Protein AF-0000000085020353 (afdb_homodimer)

Organism: Micromonas commoda (strain RCC299 / NOUM17 / CCMP2709) (NCBI:txid296587)

Solvent-accessible surface area (backbone atoms only — not comparable to full-atom values): 9139 Å² total; per-residue (Å²): 127,65,52,82,58,40,67,58,26,49,50,47,40,52,53,46,49,58,51,51,72,69,37,84,86,53,42,70,58,33,53,50,34,57,51,49,55,51,50,53,54,62,53,45,51,59,50,36,52,46,32,35,72,77,68,72,41,57,48,67,58,39,48,71,58,37,27,51,52,33,39,52,52,27,54,40,52,50,49,39,61,59,45,72,107,128,65,52,83,60,39,67,59,27,49,48,48,40,52,52,47,51,58,50,52,73,68,36,84,86,52,42,72,58,33,53,50,34,55,50,48,54,50,50,52,54,60,53,47,50,59,49,36,52,47,32,35,71,76,67,72,42,58,47,66,57,38,48,71,59,35,28,49,52,32,40,53,50,26,52,39,52,50,49,38,61,60,44,71,106

Radius of gyration: 16.09 Å; Cα contacts (8 Å, |Δi|>4): 173; chains: 2; bounding box: 22×46×41 Å

Secondary structure (DSSP, 8-state):
---THHHHTTHHHHHHHHHHHH-TT--HHHHHHHHHHHHHHHHHHHHHHHHHHHHSS-GGG-HHHHHHHHHHHHHHHHHHHHHT-/---THHHHTTHHHHHHHHHHHH-TT--HHHHHHHHHHHHHHHHHHHHHHHHHHHHSS-GGG-HHHHHHHHHHHHHHHHHHHHHT-

Foldseek 3Di:
DDDPCVVVVCVVLVVVLVVLVPPPLRDPLLSVLSVVVSVLVVVLVVVQVCCCVPPVDGQVVPPVSVVVSVVSNVVSVVSNVVRND/DDDPCVVVVCVVLVVVLVVLVPPPLRDPLLSVLSVVVSVLVVVLVVVQVCCCVPPVDGPVVVPVSVVVSVVSNVVSVVSNVVRND

Sequence (170 aa):
LASPLFALSVAPYLLFLKNIWEVPSATDEMRASFATLLLFVVVSIPAEAYTQEQYGTVLSNIDALHFLIQAAISLTNLRIMLAFRLASPLFALSVAPYLLFLKNIWEVPSATDEMRASFATLLLFVVVSIPAEAYTQEQYGTVLSNIDALHFLIQAAISLTNLRIMLAFR

InterPro domains:
  IPR021995 Protein of unknown function DUF3593 [PF12159] (3-85)
  IPR021995 Protein of unknown function DUF3593 [PTHR35473] (1-85)

pLDDT: mean 90.92, std 7.66, range [53.81, 98.25]

Nearest PDB structures (foldseek):
  4brb-assembly2_D  TM=5.461E-01  e=7.082E+00  Escherichia coli K-12
  4brb-assembly2_D  TM=5.469E-01  e=6.473E+00  Escherichia coli K-12

Structure (mmCIF, N/CA/C/O backbone):
data_AF-0000000085020353-model_v1
#
loop_
_entity.id
_entity.type
_entity.pdbx_description
1 polymer 'Uncharacterized protein'
#
loop_
_atom_site.group_PDB
_atom_site.id
_atom_site.type_symbol
_atom_site.label_atom_id
_atom_site.label_alt_id
_atom_site.label_comp_id
_atom_site.label_asym_id
_atom_site.label_entity_id
_atom_site.label_seq_id
_atom_site.pdbx_PDB_ins_code
_atom_site.Cartn_x
_atom_site.Cartn_y
_atom_site.Cartn_z
_atom_site.occupancy
_atom_site.B_iso_or_equiv
_atom_site.auth_seq_id
_atom_site.auth_comp_id
_atom_site.auth_asym_id
_atom_site.auth_atom_id
_atom_site.pdbx_PDB_model_num
ATOM 1 N N . LEU A 1 1 ? -3.465 22.094 -0.436 1 53.81 1 LEU A N 1
ATOM 2 C CA . LEU A 1 1 ? -4.211 21.25 -1.37 1 53.81 1 LEU A CA 1
ATOM 3 C C . LEU A 1 1 ? -3.264 20.516 -2.309 1 53.81 1 LEU A C 1
ATOM 5 O O . LEU A 1 1 ? -2.201 21.031 -2.662 1 53.81 1 LEU A O 1
ATOM 9 N N . ALA A 1 2 ? -3.527 19.188 -2.373 1 64.12 2 ALA A N 1
ATOM 10 C CA . ALA A 1 2 ? -2.705 18.422 -3.305 1 64.12 2 ALA A CA 1
ATOM 11 C C . ALA A 1 2 ? -2.748 19.031 -4.703 1 64.12 2 ALA A C 1
ATOM 13 O O . ALA A 1 2 ? -3.785 19.531 -5.133 1 64.12 2 ALA A O 1
ATOM 14 N N . SER A 1 3 ? -1.592 19.203 -5.324 1 75.56 3 SER A N 1
ATOM 15 C CA . SER A 1 3 ? -1.531 19.656 -6.711 1 75.56 3 SER A CA 1
ATOM 16 C C . SER A 1 3 ? -2.307 18.719 -7.633 1 75.56 3 SER A C 1
ATOM 18 O O . SER A 1 3 ? -2.559 17.562 -7.281 1 75.56 3 SER A O 1
ATOM 20 N N . PRO A 1 4 ? -2.896 19.266 -8.711 1 68.19 4 PRO A N 1
ATOM 21 C CA . PRO A 1 4 ? -3.504 18.359 -9.688 1 68.19 4 PRO A CA 1
ATOM 22 C C . PRO A 1 4 ? -2.58 17.203 -10.078 1 68.19 4 PRO A C 1
ATOM 24 O O . PRO A 1 4 ? -3.049 16.172 -10.562 1 68.19 4 PRO A O 1
ATOM 27 N N . LEU A 1 5 ? -1.32 17.406 -9.836 1 74 5 LEU A N 1
ATOM 28 C CA . LEU A 1 5 ? -0.347 16.375 -10.211 1 74 5 LEU A CA 1
ATOM 29 C C . LEU A 1 5 ? -0.359 15.227 -9.203 1 74 5 LEU A C 1
ATOM 31 O O . LEU A 1 5 ? 0.164 14.148 -9.484 1 74 5 LEU A O 1
ATOM 35 N N . PHE A 1 6 ? -1.088 15.414 -8.273 1 81.06 6 PHE A N 1
ATOM 36 C CA . PHE A 1 6 ? -1.192 14.375 -7.258 1 81.06 6 PHE A CA 1
ATOM 37 C C . PHE A 1 6 ? -1.845 13.125 -7.828 1 81.06 6 PHE A C 1
ATOM 39 O O . PHE A 1 6 ? -1.359 12.008 -7.613 1 81.06 6 PHE A O 1
ATOM 46 N N . ALA A 1 7 ? -2.863 13.453 -8.594 1 80.44 7 ALA A N 1
ATOM 47 C CA . ALA A 1 7 ? -3.609 12.344 -9.164 1 80.44 7 ALA A CA 1
ATOM 48 C C . ALA A 1 7 ? -2.77 11.586 -10.188 1 80.44 7 ALA A C 1
ATOM 50 O O . ALA A 1 7 ? -2.926 10.375 -10.359 1 80.44 7 ALA A O 1
ATOM 51 N N . LEU A 1 8 ? -1.808 12.242 -10.781 1 87.62 8 LEU A N 1
ATOM 52 C CA . LEU A 1 8 ? -0.943 11.625 -11.781 1 87.62 8 LEU A CA 1
ATOM 53 C C . LEU A 1 8 ? -0.003 10.609 -11.141 1 87.62 8 LEU A C 1
ATOM 55 O O . LEU A 1 8 ? 0.547 9.75 -11.82 1 87.62 8 LEU A O 1
ATOM 59 N N . SER A 1 9 ? 0.106 10.633 -9.891 1 89.44 9 SER A N 1
ATOM 60 C CA . SER A 1 9 ? 1.021 9.727 -9.203 1 89.44 9 SER A CA 1
ATOM 61 C C . SER A 1 9 ? 0.481 8.305 -9.195 1 89.44 9 SER A C 1
ATOM 63 O O . SER A 1 9 ? 1.218 7.355 -8.914 1 89.44 9 SER A O 1
ATOM 65 N N . VAL A 1 10 ? -0.766 8.211 -9.547 1 91.94 10 VAL A N 1
ATOM 66 C CA . VAL A 1 10 ? -1.355 6.879 -9.539 1 91.94 10 VAL A CA 1
ATOM 67 C C . VAL A 1 10 ? -1.091 6.191 -10.875 1 91.94 10 VAL A C 1
ATOM 69 O O . VAL A 1 10 ? -1.366 4.996 -11.039 1 91.94 10 VAL A O 1
ATOM 72 N N . ALA A 1 11 ? -0.552 6.883 -11.93 1 94.12 11 ALA A N 1
ATOM 73 C CA . ALA A 1 11 ? -0.348 6.371 -13.281 1 94.12 11 ALA A CA 1
ATOM 74 C C . ALA A 1 11 ? 0.448 5.07 -13.258 1 94.12 11 ALA A C 1
ATOM 76 O O . ALA A 1 11 ? 0.076 4.098 -13.922 1 94.12 11 ALA A O 1
ATOM 77 N N . PRO A 1 12 ? 1.491 4.945 -12.508 1 95.25 12 PRO A N 1
ATOM 78 C CA . PRO A 1 12 ? 2.229 3.678 -12.484 1 95.25 12 PRO A CA 1
ATOM 79 C C . PRO A 1 12 ? 1.354 2.492 -12.086 1 95.25 12 PRO A C 1
ATOM 81 O O . PRO A 1 12 ? 1.452 1.418 -12.68 1 95.25 12 PRO A O 1
ATOM 84 N N . TYR A 1 13 ? 0.551 2.678 -11.133 1 96.94 13 TYR A N 1
ATOM 85 C CA . TYR A 1 13 ? -0.285 1.571 -10.688 1 96.94 13 TYR A CA 1
ATOM 86 C C . TYR A 1 13 ? -1.351 1.233 -11.719 1 96.94 13 TYR A C 1
ATOM 88 O O . TYR A 1 13 ? -1.683 0.062 -11.922 1 96.94 13 TYR A O 1
ATOM 96 N N . LEU A 1 14 ? -1.879 2.279 -12.375 1 96.44 14 LEU A N 1
ATOM 97 C CA . LEU A 1 14 ? -2.842 2.037 -13.445 1 96.44 14 LEU A CA 1
ATOM 98 C C . LEU A 1 14 ? -2.201 1.256 -14.586 1 96.44 14 LEU A C 1
ATOM 100 O O . LEU A 1 14 ? -2.834 0.372 -15.172 1 96.44 14 LEU A O 1
ATOM 104 N N . LEU A 1 15 ? -1.035 1.612 -14.82 1 95.31 15 LEU A N 1
ATOM 105 C CA . LEU A 1 15 ? -0.308 0.877 -15.852 1 95.31 15 LEU A CA 1
ATOM 106 C C . LEU A 1 15 ? -0.106 -0.578 -15.438 1 95.31 15 LEU A C 1
ATOM 108 O O . LEU A 1 15 ? -0.303 -1.488 -16.25 1 95.31 15 LEU A O 1
ATOM 112 N N . PHE A 1 16 ? 0.272 -0.812 -14.227 1 96.19 16 PHE A N 1
ATOM 113 C CA . PHE A 1 16 ? 0.394 -2.164 -13.695 1 96.19 16 PHE A CA 1
ATOM 114 C C . PHE A 1 16 ? -0.927 -2.916 -13.82 1 96.19 16 PHE A C 1
ATOM 116 O O . PHE A 1 16 ? -0.957 -4.059 -14.273 1 96.19 16 PHE A O 1
ATOM 123 N N . LEU A 1 17 ? -1.99 -2.309 -13.492 1 96.38 17 LEU A N 1
ATOM 124 C CA . LEU A 1 17 ? -3.295 -2.957 -13.547 1 96.38 17 LEU A CA 1
ATOM 125 C C . LEU A 1 17 ? -3.676 -3.297 -14.984 1 96.38 17 LEU A C 1
ATOM 127 O O . LEU A 1 17 ? -4.207 -4.375 -15.25 1 96.38 17 LEU A O 1
ATOM 131 N N . LYS A 1 18 ? -3.422 -2.406 -15.852 1 94.5 18 LYS A N 1
ATOM 132 C CA . LYS A 1 18 ? -3.697 -2.668 -17.266 1 94.5 18 LYS A CA 1
ATOM 133 C C . LYS A 1 18 ? -2.957 -3.912 -17.75 1 94.5 18 LYS A C 1
ATOM 135 O O . LYS A 1 18 ? -3.531 -4.754 -18.438 1 94.5 18 LYS A O 1
ATOM 140 N N . ASN A 1 19 ? -1.75 -4.121 -17.25 1 90.38 19 ASN A N 1
ATOM 141 C CA . ASN A 1 19 ? -0.931 -5.258 -17.656 1 90.38 19 ASN A CA 1
ATOM 142 C C . ASN A 1 19 ? -1.474 -6.566 -17.094 1 90.38 19 ASN A C 1
ATOM 144 O O . ASN A 1 19 ? -1.567 -7.566 -17.797 1 90.38 19 ASN A O 1
ATOM 148 N N . ILE A 1 20 ? -1.85 -6.52 -15.898 1 90.56 20 ILE A N 1
ATOM 149 C CA . ILE A 1 20 ? -2.264 -7.777 -15.281 1 90.56 20 ILE A CA 1
ATOM 150 C C . ILE A 1 20 ? -3.625 -8.195 -15.828 1 90.56 20 ILE A C 1
ATOM 152 O O . ILE A 1 20 ? -3.967 -9.383 -15.82 1 90.56 20 ILE A O 1
ATOM 156 N N . TRP A 1 21 ? -4.371 -7.234 -16.312 1 89.31 21 TRP A N 1
ATOM 157 C CA . TRP A 1 21 ? -5.672 -7.547 -16.891 1 89.31 21 TRP A CA 1
ATOM 158 C C . TRP A 1 21 ? -5.516 -8.328 -18.188 1 89.31 21 TRP A C 1
ATOM 160 O O . TRP A 1 21 ? -6.406 -9.086 -18.578 1 89.31 21 TRP A O 1
ATOM 170 N N . GLU A 1 22 ? -4.352 -8.242 -18.766 1 89.06 22 GLU A N 1
ATOM 171 C CA . GLU A 1 22 ? -4.117 -8.875 -20.062 1 89.06 22 GLU A CA 1
ATOM 172 C C . GLU A 1 22 ? -3.312 -10.164 -19.906 1 89.06 22 GLU A C 1
ATOM 174 O O . GLU A 1 22 ? -3.131 -10.906 -20.875 1 89.06 22 GLU A O 1
ATOM 179 N N . VAL A 1 23 ? -2.936 -10.352 -18.75 1 86.69 23 VAL A N 1
ATOM 180 C CA . VAL A 1 23 ? -2.139 -11.547 -18.484 1 86.69 23 VAL A CA 1
ATOM 181 C C . VAL A 1 23 ? -3.055 -12.758 -18.328 1 86.69 23 VAL A C 1
ATOM 183 O O . VAL A 1 23 ? -3.916 -12.781 -17.453 1 86.69 23 VAL A O 1
ATOM 186 N N . PRO A 1 24 ? -2.939 -13.844 -19.125 1 87.88 24 PRO A N 1
ATOM 187 C CA . PRO A 1 24 ? -3.842 -15 -19.094 1 87.88 24 PRO A CA 1
ATOM 188 C C . PRO A 1 24 ? -3.744 -15.797 -17.797 1 87.88 24 PRO A C 1
ATOM 190 O O . PRO A 1 24 ? -4.738 -16.375 -17.344 1 87.88 24 PRO A O 1
ATOM 193 N N . SER A 1 25 ? -2.6 -15.789 -17.172 1 84.5 25 SER A N 1
ATOM 194 C CA . SER A 1 25 ? -2.412 -16.578 -15.953 1 84.5 25 SER A CA 1
ATOM 195 C C . SER A 1 25 ? -2.982 -15.875 -14.734 1 84.5 25 SER A C 1
ATOM 197 O O . SER A 1 25 ? -3.115 -16.469 -13.664 1 84.5 25 SER A O 1
ATOM 199 N N . ALA A 1 26 ? -3.348 -14.641 -14.875 1 90.31 26 ALA A N 1
ATOM 200 C CA . ALA A 1 26 ? -3.951 -13.914 -13.766 1 90.31 26 ALA A CA 1
ATOM 201 C C . ALA A 1 26 ? -5.41 -14.32 -13.57 1 90.31 26 ALA A C 1
ATOM 203 O O . ALA A 1 26 ? -6.23 -14.148 -14.477 1 90.31 26 ALA A O 1
ATOM 204 N N . THR A 1 27 ? -5.715 -14.812 -12.391 1 92.81 27 THR A N 1
ATOM 205 C CA . THR A 1 27 ? -7.09 -15.188 -12.078 1 92.81 27 THR A CA 1
ATOM 206 C C . THR A 1 27 ? -7.945 -13.953 -11.82 1 92.81 27 THR A C 1
ATOM 208 O O . THR A 1 27 ? -7.414 -12.859 -11.594 1 92.81 27 THR A O 1
ATOM 211 N N . ASP A 1 28 ? -9.273 -14.047 -11.844 1 94.94 28 ASP A N 1
ATOM 212 C CA . ASP A 1 28 ? -10.18 -12.945 -11.531 1 94.94 28 ASP A CA 1
ATOM 213 C C . ASP A 1 28 ? -9.953 -12.438 -10.109 1 94.94 28 ASP A C 1
ATOM 215 O O . ASP A 1 28 ? -10.047 -11.242 -9.844 1 94.94 28 ASP A O 1
ATOM 219 N N . GLU A 1 29 ? -9.617 -13.359 -9.227 1 95.88 29 GLU A N 1
ATOM 220 C CA . GLU A 1 29 ? -9.344 -12.961 -7.848 1 95.88 29 GLU A CA 1
ATOM 221 C C . GLU A 1 29 ? -8.094 -12.1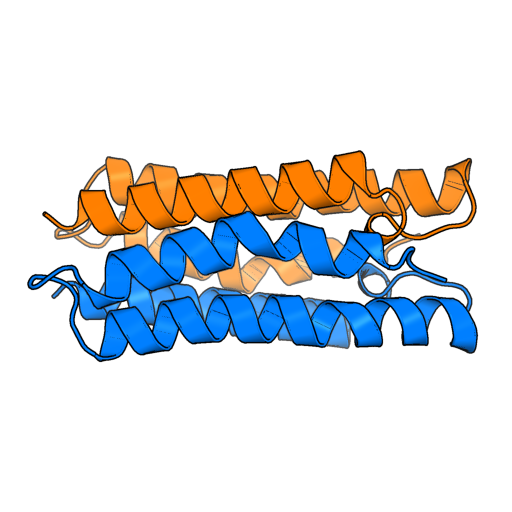02 -7.758 1 95.88 29 GLU A C 1
ATOM 223 O O . GLU A 1 29 ? -8.07 -11.109 -7.027 1 95.88 29 GLU A O 1
ATOM 228 N N . MET A 1 30 ? -7.094 -12.484 -8.5 1 94.44 30 MET A N 1
ATOM 229 C CA . MET A 1 30 ? -5.887 -11.664 -8.523 1 94.44 30 MET A CA 1
ATOM 230 C C . MET A 1 30 ? -6.188 -10.266 -9.047 1 94.44 30 MET A C 1
ATOM 232 O O . MET A 1 30 ? -5.777 -9.273 -8.445 1 94.44 30 MET A O 1
ATOM 236 N N . ARG A 1 31 ? -6.934 -10.227 -10.133 1 95.81 31 ARG A N 1
ATOM 237 C CA . ARG A 1 31 ? -7.289 -8.938 -10.719 1 95.81 31 ARG A CA 1
ATOM 238 C C . ARG A 1 31 ? -8.102 -8.094 -9.742 1 95.81 31 ARG A C 1
ATOM 240 O O . ARG A 1 31 ? -7.824 -6.91 -9.547 1 95.81 31 ARG A O 1
ATOM 247 N N . ALA A 1 32 ? -9.016 -8.727 -9.141 1 97.5 32 ALA A N 1
ATOM 248 C CA . ALA A 1 32 ? -9.852 -8.031 -8.164 1 97.5 32 ALA A CA 1
ATOM 249 C C . ALA A 1 32 ? -9.016 -7.555 -6.973 1 97.5 32 ALA A C 1
ATOM 251 O O . ALA A 1 32 ? -9.203 -6.438 -6.488 1 97.5 32 ALA A O 1
ATOM 252 N N . SER A 1 33 ? -8.117 -8.367 -6.5 1 97.5 33 SER A N 1
ATOM 253 C CA . SER A 1 33 ? -7.324 -8.031 -5.324 1 97.5 33 SER A CA 1
ATOM 254 C C . SER A 1 33 ? -6.34 -6.906 -5.621 1 97.5 33 SER A C 1
ATOM 256 O O . SER A 1 33 ? -6.207 -5.965 -4.836 1 97.5 33 SER A O 1
ATOM 258 N N . PHE A 1 34 ? -5.742 -6.938 -6.758 1 97.25 34 PHE A N 1
ATOM 259 C CA . PHE A 1 34 ? -4.848 -5.844 -7.125 1 97.25 34 PHE A CA 1
ATOM 260 C C . PHE A 1 34 ? -5.633 -4.555 -7.332 1 97.25 34 PHE A C 1
ATOM 262 O O . PHE A 1 34 ? -5.152 -3.467 -7.004 1 97.25 34 PHE A O 1
ATOM 269 N N . ALA A 1 35 ? -6.809 -4.672 -7.895 1 97.5 35 ALA A N 1
ATOM 270 C CA . ALA A 1 35 ? -7.656 -3.492 -8.047 1 97.5 35 ALA A CA 1
ATOM 271 C C . ALA A 1 35 ? -8.078 -2.939 -6.688 1 97.5 35 ALA A C 1
ATOM 273 O O . ALA A 1 35 ? -8.211 -1.726 -6.516 1 97.5 35 ALA A O 1
ATOM 274 N N . THR A 1 36 ? -8.258 -3.795 -5.711 1 98.25 36 THR A N 1
ATOM 275 C CA . THR A 1 36 ? -8.633 -3.381 -4.363 1 98.25 36 THR A CA 1
ATOM 276 C C . THR A 1 36 ? -7.516 -2.57 -3.715 1 98.25 36 THR A C 1
ATOM 278 O O . THR A 1 36 ? -7.777 -1.595 -3.008 1 98.25 36 THR A O 1
ATOM 281 N N . LEU A 1 37 ? -6.211 -2.912 -3.973 1 97.69 37 LEU A N 1
ATOM 282 C CA . LEU A 1 37 ? -5.098 -2.119 -3.457 1 97.69 37 LEU A CA 1
ATOM 283 C C . LEU A 1 37 ? -5.145 -0.699 -4.016 1 97.69 37 LEU A C 1
ATOM 285 O O . LEU A 1 37 ? -4.891 0.265 -3.287 1 97.69 37 LEU A O 1
ATOM 289 N N . LEU A 1 38 ? -5.5 -0.578 -5.305 1 96.5 38 LEU A N 1
ATOM 290 C CA . LEU A 1 38 ? -5.645 0.757 -5.875 1 96.5 38 LEU A CA 1
ATOM 291 C C . LEU A 1 38 ? -6.797 1.508 -5.211 1 96.5 38 LEU A C 1
ATOM 293 O O . LEU A 1 38 ? -6.699 2.713 -4.969 1 96.5 38 LEU A O 1
ATOM 297 N N . LEU A 1 39 ? -7.863 0.805 -4.949 1 96.69 39 LEU A N 1
ATOM 298 C CA . LEU A 1 39 ? -8.992 1.425 -4.266 1 96.69 39 LEU A CA 1
ATOM 299 C C . LEU A 1 39 ? -8.57 1.973 -2.904 1 96.69 39 LEU A C 1
ATOM 301 O O . LEU A 1 39 ? -8.977 3.072 -2.521 1 96.69 39 LEU A O 1
ATOM 305 N N . PHE A 1 40 ? -7.719 1.274 -2.164 1 96.06 40 PHE A N 1
ATOM 306 C CA . PHE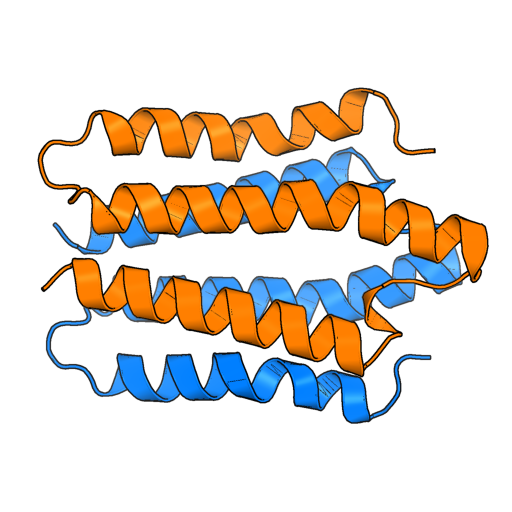 A 1 40 ? -7.215 1.764 -0.886 1 96.06 40 PHE A CA 1
ATOM 307 C C . PHE A 1 40 ? -6.402 3.039 -1.075 1 96.06 40 PHE A C 1
ATOM 309 O O . PHE A 1 40 ? -6.531 3.984 -0.296 1 96.06 40 PHE A O 1
ATOM 316 N N . VAL A 1 41 ? -5.594 3.092 -2.092 1 92.25 41 VAL A N 1
ATOM 317 C CA . VAL A 1 41 ? -4.762 4.254 -2.379 1 92.25 41 VAL A CA 1
ATOM 318 C C . VAL A 1 41 ? -5.645 5.453 -2.715 1 92.25 41 VAL A C 1
ATOM 320 O O . VAL A 1 41 ? -5.441 6.551 -2.186 1 92.25 41 VAL A O 1
ATOM 323 N N . VAL A 1 42 ? -6.637 5.301 -3.545 1 92.62 42 VAL A N 1
ATOM 324 C CA . VAL A 1 42 ? -7.48 6.395 -4.016 1 92.62 42 VAL A CA 1
ATOM 325 C C . VAL A 1 42 ? -8.32 6.934 -2.861 1 92.62 42 VAL A C 1
ATOM 327 O O . VAL A 1 42 ? -8.508 8.148 -2.736 1 92.62 42 VAL A O 1
ATOM 330 N N . VAL A 1 43 ? -8.758 6.062 -1.979 1 93.56 43 VAL A N 1
ATOM 331 C CA . VAL A 1 43 ? -9.562 6.473 -0.837 1 93.56 43 VAL A CA 1
ATOM 332 C C . VAL A 1 43 ? -8.688 7.18 0.192 1 93.56 43 VAL A C 1
ATOM 334 O O . VAL A 1 43 ? -9.125 8.125 0.851 1 93.56 43 VAL A O 1
ATOM 337 N N . SER A 1 44 ? -7.406 6.727 0.287 1 90.75 44 SER A N 1
ATOM 338 C CA . SER A 1 44 ? -6.512 7.305 1.284 1 90.75 44 SER A CA 1
ATOM 339 C C . SER A 1 44 ? -6.148 8.742 0.936 1 90.75 44 SER A C 1
ATOM 341 O O . SER A 1 44 ? -5.871 9.555 1.824 1 90.75 44 SER A O 1
ATOM 343 N N . ILE A 1 45 ? -6.324 9.086 -0.328 1 88.56 45 ILE A N 1
ATOM 344 C CA . ILE A 1 45 ? -5.961 10.422 -0.777 1 88.56 45 ILE A CA 1
ATOM 345 C C . ILE A 1 45 ? -6.898 11.453 -0.15 1 88.56 45 ILE A C 1
ATOM 347 O O . ILE A 1 45 ? -6.461 12.32 0.604 1 88.56 45 ILE A O 1
ATOM 351 N N . PRO A 1 46 ? -8.18 11.375 -0.4 1 90.44 46 PRO A N 1
ATOM 352 C CA . PRO A 1 46 ? -9.078 12.344 0.227 1 90.44 46 PRO A CA 1
ATOM 353 C C . PRO A 1 46 ? -9.141 12.195 1.745 1 90.44 46 PRO A C 1
ATOM 355 O O . PRO A 1 46 ? -9.336 13.18 2.461 1 90.44 46 PRO A O 1
ATOM 358 N N . ALA A 1 47 ? -9.016 11 2.279 1 93 47 ALA A N 1
ATOM 359 C CA . ALA A 1 47 ? -9.008 10.797 3.727 1 93 47 ALA A CA 1
ATOM 360 C C . ALA A 1 47 ? -7.84 11.539 4.375 1 93 47 ALA A C 1
ATOM 362 O O . ALA A 1 47 ? -8 12.172 5.422 1 93 47 ALA A O 1
ATOM 363 N N . GLU A 1 48 ? -6.676 11.414 3.725 1 92.38 48 GLU A N 1
ATOM 364 C CA . GLU A 1 48 ? -5.5 12.125 4.211 1 92.38 48 GLU A CA 1
ATOM 365 C C . GLU A 1 48 ? -5.703 13.641 4.148 1 92.38 48 GLU A C 1
ATOM 367 O O . GLU A 1 48 ? -5.383 14.352 5.098 1 92.38 48 GLU A O 1
ATOM 372 N N . ALA A 1 49 ? -6.238 14.18 3.066 1 89.56 49 ALA A N 1
ATOM 373 C CA . ALA A 1 49 ? -6.52 15.602 2.906 1 89.56 49 ALA A CA 1
ATOM 374 C C . ALA A 1 49 ? -7.523 16.078 3.951 1 89.56 49 ALA A C 1
ATOM 376 O O . ALA A 1 49 ? -7.332 17.125 4.57 1 89.56 49 ALA A O 1
ATOM 377 N N . TYR A 1 50 ? -8.531 15.258 4.113 1 93.19 50 TYR A N 1
ATOM 378 C CA . TYR A 1 50 ? -9.555 15.602 5.09 1 93.19 50 TYR A CA 1
ATOM 379 C C . TYR A 1 50 ? -8.969 15.664 6.496 1 93.19 50 TYR A C 1
ATOM 381 O O . TYR A 1 50 ? -9.242 16.609 7.25 1 93.19 50 TYR A O 1
ATOM 389 N N . THR A 1 51 ? -8.227 14.727 6.898 1 94.06 51 THR A N 1
ATOM 390 C CA . THR A 1 51 ? -7.613 14.664 8.219 1 94.06 51 THR A CA 1
ATOM 391 C C . THR A 1 51 ? -6.699 15.859 8.453 1 94.06 51 THR A C 1
ATOM 393 O O . THR A 1 51 ? -6.727 16.469 9.523 1 94.06 51 THR A O 1
ATOM 396 N N . GLN A 1 52 ? -5.926 16.219 7.461 1 93.12 52 GLN A N 1
ATOM 397 C CA . GLN A 1 52 ? -5.031 17.375 7.562 1 93.12 52 GLN A CA 1
ATOM 398 C C . GLN A 1 52 ? -5.812 18.672 7.707 1 93.12 52 GLN A C 1
ATOM 400 O O . GLN A 1 52 ? -5.488 19.5 8.555 1 93.12 52 GLN A O 1
ATOM 405 N N . GLU A 1 53 ? -6.855 18.812 6.992 1 92.94 53 GLU A N 1
ATOM 406 C CA . GLU A 1 53 ? -7.625 20.062 6.969 1 92.94 53 GLU A CA 1
ATOM 407 C C . GLU A 1 53 ? -8.484 20.203 8.219 1 92.94 53 GLU A C 1
ATOM 409 O O . GLU A 1 53 ? -8.547 21.281 8.82 1 92.94 53 GLU A O 1
ATOM 414 N N . GLN A 1 54 ? -9.094 19.094 8.617 1 94.44 54 GLN A N 1
ATOM 415 C CA . GLN A 1 54 ? -10.086 19.172 9.688 1 94.44 54 GLN A CA 1
ATOM 416 C C . GLN A 1 54 ? -9.43 19.031 11.062 1 94.44 54 GLN A C 1
ATOM 418 O O . GLN A 1 54 ? -9.891 19.641 12.039 1 94.44 54 GLN A O 1
ATOM 423 N N . TYR A 1 55 ? -8.352 18.312 11.125 1 93 55 TYR A N 1
ATOM 424 C CA . TYR A 1 55 ? -7.82 17.969 12.445 1 93 55 TYR A CA 1
ATOM 425 C C . TYR A 1 55 ? -6.383 18.453 12.594 1 93 55 TYR A C 1
ATOM 427 O O . TYR A 1 55 ? -5.801 18.375 13.68 1 93 55 TYR A O 1
ATOM 435 N N . GLY A 1 56 ? -5.715 18.922 11.516 1 91.81 56 GLY A N 1
ATOM 436 C CA . GLY A 1 56 ? -4.367 19.453 11.594 1 91.81 56 GLY A CA 1
ATOM 437 C C . GLY A 1 56 ? -3.32 18.406 11.891 1 91.81 56 GLY A C 1
ATOM 438 O O . GLY A 1 56 ? -2.295 18.688 12.508 1 91.81 56 GLY A O 1
ATOM 439 N N . THR A 1 57 ? -3.695 17.203 11.523 1 92.75 57 THR A N 1
ATOM 4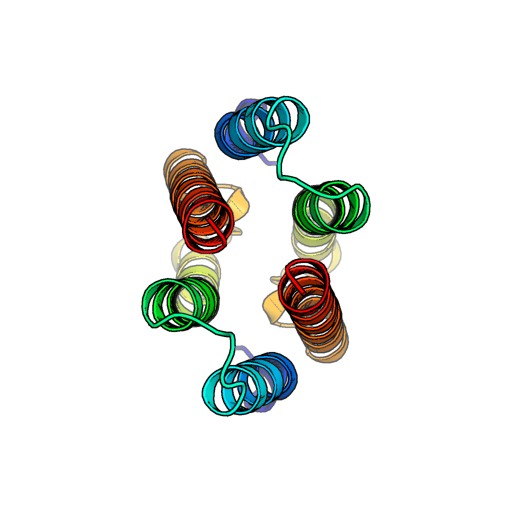40 C CA . THR A 1 57 ? -2.773 16.094 11.742 1 92.75 57 THR A CA 1
ATOM 441 C C . THR A 1 57 ? -2.768 15.148 10.539 1 92.75 57 THR A C 1
ATOM 443 O O . THR A 1 57 ? -3.424 15.422 9.531 1 92.75 57 THR A O 1
ATOM 446 N N . VAL A 1 58 ? -1.943 14.094 10.633 1 91.88 58 VAL A N 1
ATOM 447 C CA . VAL A 1 58 ? -1.859 13.109 9.555 1 91.88 58 VAL A CA 1
ATOM 448 C C . VAL A 1 58 ? -2.703 11.891 9.906 1 91.88 58 VAL A C 1
ATOM 450 O O . VAL A 1 58 ? -2.9 11.578 11.086 1 91.88 58 VAL A O 1
ATOM 453 N N . LEU A 1 59 ? -3.168 11.203 8.836 1 90.12 59 LEU A N 1
ATOM 454 C CA . LEU A 1 59 ? -4.055 10.055 8.977 1 90.12 59 LEU A CA 1
ATOM 455 C C . LEU A 1 59 ? -3.41 8.977 9.844 1 90.12 59 LEU A C 1
ATOM 457 O O . LEU A 1 59 ? -4.098 8.289 10.594 1 90.12 59 LEU A O 1
ATOM 461 N N . SER A 1 60 ? -2.088 8.852 9.758 1 88.75 60 SER A N 1
ATOM 462 C CA . SER A 1 60 ? -1.372 7.812 10.484 1 88.75 60 SER A CA 1
ATOM 463 C C . SER A 1 60 ? -1.428 8.055 11.992 1 88.75 60 SER A C 1
ATOM 465 O O . SER A 1 60 ? -1.13 7.152 12.781 1 88.75 60 SER A O 1
ATOM 467 N N . ASN A 1 61 ? -1.828 9.234 12.461 1 90.44 61 ASN A N 1
ATOM 468 C CA . ASN A 1 61 ? -1.914 9.547 13.883 1 90.44 61 ASN A CA 1
ATOM 469 C C . ASN A 1 61 ? -3.266 9.148 14.461 1 90.44 61 ASN A C 1
ATOM 471 O O . ASN A 1 61 ? -3.457 9.18 15.68 1 90.44 61 ASN A O 1
ATOM 475 N N . ILE A 1 62 ? -4.168 8.719 13.656 1 90.25 62 ILE A N 1
ATOM 476 C CA . ILE A 1 62 ? -5.434 8.164 14.117 1 90.25 62 ILE A CA 1
ATOM 477 C C . ILE A 1 62 ? -5.34 6.641 14.18 1 90.25 62 ILE A C 1
ATOM 479 O O . ILE A 1 62 ? -5.586 5.957 13.18 1 90.25 62 ILE A O 1
ATOM 483 N N . ASP A 1 63 ? -5.051 6.199 15.383 1 89.44 63 ASP A N 1
ATOM 484 C CA . ASP A 1 63 ? -4.605 4.82 15.562 1 89.44 63 ASP A CA 1
ATOM 485 C C . ASP A 1 63 ? -5.648 3.834 15.039 1 89.44 63 ASP A C 1
ATOM 487 O O . ASP A 1 63 ? -5.312 2.883 14.328 1 89.44 63 ASP A O 1
ATOM 491 N N . ALA A 1 64 ? -6.902 4.035 15.359 1 90.06 64 ALA A N 1
ATOM 492 C CA . ALA A 1 64 ? -7.961 3.119 14.938 1 90.06 64 ALA A CA 1
ATOM 493 C C . ALA A 1 64 ? -8.055 3.051 13.414 1 90.06 64 ALA A C 1
ATOM 495 O O . ALA A 1 64 ? -8.148 1.964 12.844 1 90.06 64 ALA A O 1
ATOM 496 N N . LEU A 1 65 ? -7.945 4.207 12.719 1 90.25 65 LEU A N 1
ATOM 497 C CA . LEU A 1 65 ? -8.023 4.266 11.266 1 90.25 65 LEU A CA 1
ATOM 498 C C . LEU A 1 65 ? -6.789 3.645 10.625 1 90.25 65 LEU A C 1
ATOM 500 O O . LEU A 1 65 ? -6.898 2.883 9.664 1 90.25 65 LEU A O 1
ATOM 504 N N . HIS A 1 66 ? -5.668 4.027 11.156 1 92.25 66 HIS A N 1
ATOM 505 C CA . HIS A 1 66 ? -4.438 3.447 10.633 1 92.25 66 HIS A CA 1
ATOM 506 C C . HIS A 1 66 ? -4.441 1.928 10.766 1 92.25 66 HIS A C 1
ATOM 508 O O . HIS A 1 66 ? -4.051 1.217 9.844 1 92.25 66 HIS A O 1
ATOM 514 N N . PHE A 1 67 ? -4.945 1.396 11.953 1 92.19 67 PHE A N 1
ATOM 515 C CA . PHE A 1 67 ? -5.051 -0.043 12.164 1 92.19 67 PHE A CA 1
ATOM 516 C C . PHE A 1 67 ? -5.977 -0.67 11.125 1 92.19 67 PHE A C 1
ATOM 518 O O . PHE A 1 67 ? -5.656 -1.709 10.547 1 92.19 67 PHE A O 1
ATOM 525 N N . LEU A 1 68 ? -7.035 -0.065 10.883 1 93.25 68 LEU A N 1
ATOM 526 C CA . LEU A 1 68 ? -8.016 -0.577 9.93 1 93.25 68 LEU A CA 1
ATOM 527 C C . LEU A 1 68 ? -7.422 -0.631 8.523 1 93.25 68 LEU A C 1
ATOM 529 O O . LEU A 1 68 ? -7.637 -1.602 7.797 1 93.25 68 LEU A O 1
ATOM 533 N N . ILE A 1 69 ? -6.699 0.342 8.078 1 94.12 69 ILE A N 1
ATOM 534 C CA . ILE A 1 69 ? -6.066 0.39 6.766 1 94.12 69 ILE A CA 1
ATOM 535 C C . ILE A 1 69 ? -5.043 -0.737 6.645 1 94.12 69 ILE A C 1
ATOM 537 O O . ILE A 1 69 ? -5.039 -1.476 5.656 1 94.12 69 ILE A O 1
ATOM 541 N N . GLN A 1 70 ? -4.285 -0.96 7.715 1 93.25 70 GLN A N 1
ATOM 542 C CA . GLN A 1 70 ? -3.287 -2.025 7.707 1 93.25 70 GLN A CA 1
ATOM 543 C C . GLN A 1 70 ? -3.949 -3.398 7.668 1 93.25 70 GLN A C 1
ATOM 545 O O . GLN A 1 70 ? -3.484 -4.297 6.961 1 93.25 70 GLN A O 1
ATOM 550 N N . ALA A 1 71 ? -5.012 -3.549 8.398 1 95.88 71 ALA A N 1
ATOM 551 C CA . ALA A 1 71 ? -5.734 -4.82 8.398 1 95.88 71 ALA A CA 1
ATOM 552 C C . ALA A 1 71 ? -6.34 -5.102 7.023 1 95.88 71 ALA A C 1
ATOM 554 O O . ALA A 1 71 ? -6.273 -6.23 6.531 1 95.88 71 ALA A O 1
ATOM 555 N N . ALA A 1 72 ? -6.926 -4.09 6.391 1 96.94 72 ALA A N 1
ATOM 556 C CA . ALA A 1 72 ? -7.527 -4.238 5.066 1 96.94 72 ALA A CA 1
ATOM 557 C C . ALA A 1 72 ? -6.469 -4.586 4.023 1 96.94 72 ALA A C 1
ATOM 559 O O . ALA A 1 72 ? -6.672 -5.48 3.197 1 96.94 72 ALA A O 1
ATOM 560 N N . ILE A 1 73 ? -5.328 -3.92 4.094 1 96.81 73 ILE A N 1
ATOM 561 C CA . ILE A 1 73 ? -4.238 -4.191 3.164 1 96.81 73 ILE A CA 1
ATOM 562 C C . ILE A 1 73 ? -3.707 -5.602 3.389 1 96.81 73 ILE A C 1
ATOM 564 O O . ILE A 1 73 ? -3.451 -6.336 2.432 1 96.81 73 ILE A O 1
ATOM 568 N N . SER A 1 74 ? -3.551 -6.047 4.594 1 96.25 74 SER A N 1
ATOM 569 C CA . SER A 1 74 ? -3.066 -7.387 4.914 1 96.25 74 SER A CA 1
ATOM 570 C C . SER A 1 74 ? -4.023 -8.461 4.398 1 96.25 74 SER A C 1
ATOM 572 O O . SER A 1 74 ? -3.588 -9.461 3.826 1 96.25 74 SER A O 1
ATOM 574 N N . LEU A 1 75 ? -5.27 -8.227 4.625 1 96.94 75 LEU A N 1
ATOM 575 C CA . LEU A 1 75 ? -6.27 -9.172 4.141 1 96.94 75 LEU A CA 1
ATOM 576 C C . LEU A 1 75 ? -6.227 -9.273 2.619 1 96.94 75 LEU A C 1
ATOM 578 O O . LEU A 1 75 ? -6.328 -10.367 2.062 1 96.94 75 LEU A O 1
ATOM 582 N N . THR A 1 76 ? -6.051 -8.141 1.918 1 97.5 76 THR A N 1
ATOM 583 C CA . THR A 1 76 ? -5.969 -8.125 0.461 1 97.5 76 THR A CA 1
ATOM 584 C C . THR A 1 76 ? -4.73 -8.875 -0.019 1 97.5 76 THR A C 1
ATOM 586 O O . THR A 1 76 ? -4.801 -9.656 -0.974 1 97.5 76 THR A O 1
ATOM 589 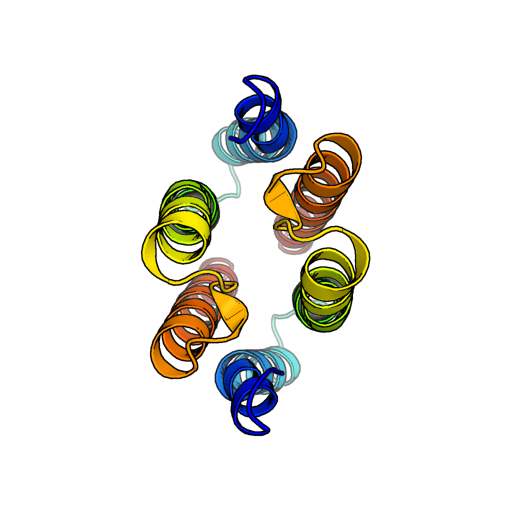N N . ASN A 1 77 ? -3.635 -8.688 0.657 1 95.88 77 ASN A N 1
ATOM 590 C CA . ASN A 1 77 ? -2.42 -9.406 0.296 1 95.88 77 ASN A CA 1
ATOM 591 C C . ASN A 1 77 ? -2.568 -10.906 0.527 1 95.88 77 ASN A C 1
ATOM 593 O O . ASN A 1 77 ? -2.037 -11.711 -0.239 1 95.88 77 ASN A O 1
ATOM 597 N N . LEU A 1 78 ? -3.283 -11.281 1.582 1 94.56 78 LEU A N 1
ATOM 598 C CA . LEU A 1 78 ? -3.574 -12.688 1.803 1 94.56 78 LEU A CA 1
ATOM 599 C C . LEU A 1 78 ? -4.402 -13.258 0.655 1 94.56 78 LEU A C 1
ATOM 601 O O . LEU A 1 78 ? -4.133 -14.367 0.182 1 94.56 78 LEU A O 1
ATOM 605 N N . ARG A 1 79 ? -5.383 -12.461 0.178 1 95.06 79 ARG A N 1
ATOM 606 C CA . ARG A 1 79 ? -6.191 -12.875 -0.966 1 95.06 79 ARG A CA 1
ATOM 607 C C . ARG A 1 79 ? -5.324 -13.062 -2.207 1 95.06 79 ARG A C 1
ATOM 609 O O . ARG A 1 79 ? -5.516 -14.016 -2.963 1 95.06 79 ARG A O 1
ATOM 616 N N . ILE A 1 80 ? -4.418 -12.18 -2.453 1 93.94 80 ILE A N 1
ATOM 617 C CA . ILE A 1 80 ? -3.504 -12.305 -3.584 1 93.94 80 ILE A CA 1
ATOM 618 C C . ILE A 1 80 ? -2.719 -13.609 -3.475 1 93.94 80 ILE A C 1
ATOM 620 O O . ILE A 1 80 ? -2.65 -14.383 -4.434 1 93.94 80 ILE A O 1
ATOM 624 N N . MET A 1 81 ? -2.234 -13.852 -2.283 1 92.25 81 MET A N 1
ATOM 625 C CA . MET A 1 81 ? -1.438 -15.055 -2.064 1 92.25 81 MET A CA 1
ATOM 626 C C . MET A 1 81 ? -2.262 -16.312 -2.332 1 92.25 81 MET A C 1
ATOM 628 O O . MET A 1 81 ? -1.783 -17.25 -2.969 1 92.25 81 MET A O 1
ATOM 632 N N . LEU A 1 82 ? -3.486 -16.312 -1.926 1 90.94 82 LEU A N 1
ATOM 633 C CA . LEU A 1 82 ? -4.348 -17.484 -2.047 1 90.94 82 LEU A CA 1
ATOM 634 C C . LEU A 1 82 ? -4.859 -17.641 -3.475 1 90.94 82 LEU A C 1
ATOM 636 O O . LEU A 1 82 ? -5.262 -18.734 -3.879 1 90.94 82 LEU A O 1
ATOM 640 N N . ALA A 1 83 ? -4.844 -16.594 -4.207 1 90 83 ALA A N 1
ATOM 641 C CA . ALA A 1 83 ? -5.355 -16.609 -5.574 1 90 83 ALA A CA 1
ATOM 642 C C . ALA A 1 83 ? -4.383 -17.312 -6.516 1 90 83 ALA A C 1
ATOM 644 O O . ALA A 1 83 ? -4.746 -17.688 -7.637 1 90 83 ALA A O 1
ATOM 645 N N . PHE A 1 84 ? -3.143 -17.438 -6.102 1 79.12 84 PHE A N 1
ATOM 646 C CA . PHE A 1 84 ? -2.148 -18.094 -6.938 1 79.12 84 PHE A CA 1
ATOM 647 C C . PHE A 1 84 ? -2.189 -19.609 -6.73 1 79.12 84 PHE A C 1
ATOM 649 O O . PHE A 1 84 ? -1.527 -20.359 -7.453 1 79.12 84 PHE A O 1
ATOM 656 N N . ARG A 1 85 ? -3.064 -20.188 -5.887 1 69.38 85 ARG A N 1
ATOM 657 C CA . ARG A 1 85 ? -3.189 -21.625 -5.746 1 69.38 85 ARG A CA 1
ATOM 658 C C . ARG A 1 85 ? -4.07 -22.219 -6.844 1 69.38 85 ARG A C 1
ATOM 660 O O . ARG A 1 85 ? -4.945 -21.531 -7.375 1 69.38 85 ARG A O 1
ATOM 667 N N . LEU B 1 1 ? 2.67 13.523 17.719 1 54.44 1 LEU B N 1
ATOM 668 C CA . LEU B 1 1 ? 3.471 12.305 17.688 1 54.44 1 LEU B CA 1
ATOM 669 C C . LEU B 1 1 ? 2.58 11.062 17.688 1 54.44 1 LEU B C 1
ATOM 671 O O . LEU B 1 1 ? 1.504 11.07 18.281 1 54.44 1 LEU B O 1
ATOM 675 N N . ALA B 1 2 ? 2.914 10.203 16.703 1 64.19 2 ALA B N 1
ATOM 676 C CA . ALA B 1 2 ? 2.154 8.953 16.688 1 64.19 2 ALA B CA 1
ATOM 677 C C . ALA B 1 2 ? 2.199 8.266 18.047 1 64.19 2 ALA B C 1
ATOM 679 O O . ALA B 1 2 ? 3.219 8.312 18.75 1 64.19 2 ALA B O 1
ATOM 680 N N . SER B 1 3 ? 1.072 7.816 18.547 1 76.06 3 SER B N 1
ATOM 681 C CA . SER B 1 3 ? 1.024 7.035 19.781 1 76.06 3 SER B CA 1
ATOM 682 C C . SER B 1 3 ? 1.866 5.77 19.672 1 76.06 3 SER B C 1
ATOM 684 O O . SER B 1 3 ? 2.178 5.324 18.562 1 76.06 3 SER B O 1
ATOM 686 N N . PRO B 1 4 ? 2.41 5.277 20.812 1 68.44 4 PRO B N 1
ATOM 687 C CA . PRO B 1 4 ? 3.08 3.975 20.75 1 68.44 4 PRO B CA 1
ATOM 688 C C . PRO B 1 4 ? 2.232 2.904 20.062 1 68.44 4 PRO B C 1
ATOM 690 O O . PRO B 1 4 ? 2.768 1.901 19.578 1 68.44 4 PRO B O 1
ATOM 693 N N . LEU B 1 5 ? 0.981 3.17 20 1 74.5 5 LEU B N 1
ATOM 694 C CA . LEU B 1 5 ? 0.074 2.193 19.422 1 74.5 5 LEU B CA 1
ATOM 695 C C . LEU B 1 5 ? 0.132 2.25 17.891 1 74.5 5 LEU B C 1
ATOM 697 O O . LEU B 1 5 ? -0.34 1.335 17.219 1 74.5 5 LEU B O 1
ATOM 701 N N . PHE B 1 6 ? 0.833 3.135 17.469 1 81.38 6 PHE B N 1
ATOM 702 C CA . PHE B 1 6 ? 0.967 3.279 16.031 1 81.38 6 PHE B CA 1
ATOM 703 C C . PHE B 1 6 ? 1.688 2.078 15.43 1 81.38 6 PHE B C 1
ATOM 705 O O . PHE B 1 6 ? 1.254 1.531 14.414 1 81.38 6 PHE B O 1
ATOM 712 N N . ALA B 1 7 ? 2.707 1.739 16.188 1 80.62 7 ALA B N 1
ATOM 713 C CA . ALA B 1 7 ? 3.514 0.625 15.688 1 80.62 7 ALA B CA 1
ATOM 714 C C . ALA B 1 7 ? 2.719 -0.678 15.711 1 80.62 7 ALA B C 1
ATOM 716 O O . ALA B 1 7 ? 2.934 -1.558 14.875 1 80.62 7 ALA B O 1
ATOM 717 N N . LEU B 1 8 ? 1.742 -0.774 16.562 1 87.69 8 LEU B N 1
ATOM 718 C CA . LEU B 1 8 ? 0.916 -1.971 16.688 1 87.69 8 LEU B CA 1
ATOM 719 C C . LEU B 1 8 ? 0.02 -2.135 15.461 1 87.69 8 LEU B C 1
ATOM 721 O O . LEU B 1 8 ? -0.478 -3.23 15.188 1 87.69 8 LEU B O 1
ATOM 725 N N . SER B 1 9 ? -0.109 -1.149 14.695 1 89.31 9 SER B N 1
ATOM 726 C CA . SER B 1 9 ? -0.985 -1.215 13.531 1 89.31 9 SER B CA 1
ATOM 727 C C . SER B 1 9 ? -0.376 -2.076 12.43 1 89.31 9 SER B C 1
ATOM 729 O O . SER B 1 9 ? -1.07 -2.475 11.492 1 89.31 9 SER B O 1
ATOM 731 N N . VAL B 1 10 ? 0.885 -2.342 12.602 1 91.81 10 VAL B N 1
ATOM 732 C CA . VAL B 1 10 ? 1.539 -3.145 11.578 1 91.81 10 VAL B CA 1
ATOM 733 C C . VAL B 1 10 ? 1.342 -4.629 11.875 1 91.81 10 VAL B C 1
ATOM 735 O O . VAL B 1 10 ? 1.681 -5.484 11.055 1 91.81 10 VAL B O 1
ATOM 738 N N . ALA B 1 11 ? 0.791 -5.047 13.055 1 94.12 11 ALA B N 1
ATOM 739 C CA . ALA B 1 11 ? 0.642 -6.426 13.508 1 94.12 11 ALA B CA 1
ATOM 740 C C . ALA B 1 11 ? -0.092 -7.266 12.461 1 94.12 11 ALA B C 1
ATOM 742 O O . ALA B 1 11 ? 0.341 -8.375 12.133 1 94.12 11 ALA B O 1
ATOM 743 N N . PRO B 1 12 ? -1.152 -6.816 11.875 1 95.12 12 PRO B N 1
ATOM 744 C CA . PRO B 1 12 ? -1.83 -7.625 10.867 1 95.12 12 PRO B CA 1
ATOM 745 C C . PRO B 1 12 ? -0.911 -8.016 9.711 1 95.12 12 PRO B C 1
ATOM 747 O O . PRO B 1 12 ? -0.949 -9.156 9.242 1 95.12 12 PRO B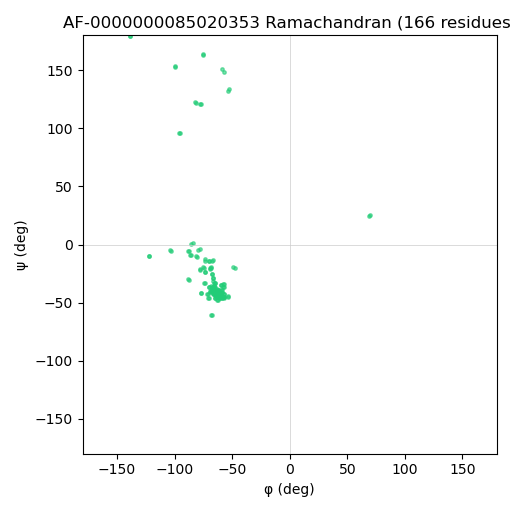 O 1
ATOM 750 N N . TYR B 1 13 ? -0.142 -7.113 9.273 1 97 13 TYR B N 1
ATOM 751 C CA . TYR B 1 13 ? 0.733 -7.418 8.148 1 97 13 TYR B CA 1
ATOM 752 C C . TYR B 1 13 ? 1.837 -8.383 8.555 1 97 13 TYR B C 1
ATOM 754 O O . TYR B 1 13 ? 2.225 -9.258 7.781 1 97 13 TYR B O 1
ATOM 762 N N . LEU B 1 14 ? 2.332 -8.227 9.797 1 96.38 14 LEU B N 1
ATOM 763 C CA . LEU B 1 14 ? 3.33 -9.164 10.297 1 96.38 14 LEU B CA 1
ATOM 764 C C . LEU B 1 14 ? 2.752 -10.57 10.398 1 96.38 14 LEU B C 1
ATOM 766 O O . LEU B 1 14 ? 3.436 -11.555 10.094 1 96.38 14 LEU B O 1
ATOM 770 N N . LEU B 1 15 ? 1.569 -10.586 10.797 1 95.19 15 LEU B N 1
ATOM 771 C CA . LEU B 1 15 ? 0.9 -11.883 10.859 1 95.19 15 LEU B CA 1
ATOM 772 C C . LEU B 1 15 ? 0.759 -12.484 9.461 1 95.19 15 LEU B C 1
ATOM 774 O O . LEU B 1 15 ? 1.015 -13.672 9.266 1 95.19 15 LEU B O 1
ATOM 778 N N . PHE B 1 16 ? 0.371 -11.703 8.508 1 96.12 16 PHE B N 1
ATOM 779 C CA . PHE B 1 16 ? 0.301 -12.141 7.121 1 96.12 16 PHE B CA 1
ATOM 780 C C . PHE B 1 16 ? 1.656 -12.648 6.645 1 96.12 16 PHE B C 1
ATOM 782 O O . PHE B 1 16 ? 1.747 -13.719 6.039 1 96.12 16 PHE B O 1
ATOM 789 N N . LEU B 1 17 ? 2.682 -11.961 6.934 1 96.31 17 LEU B N 1
ATOM 790 C CA . LEU B 1 17 ? 4.016 -12.352 6.488 1 96.31 17 LEU B CA 1
ATOM 791 C C . LEU B 1 17 ? 4.441 -13.664 7.141 1 96.31 17 LEU B C 1
ATOM 793 O O . LEU B 1 17 ? 5.031 -14.531 6.48 1 96.31 17 LEU B O 1
ATOM 797 N N . LYS B 1 18 ? 4.168 -13.805 8.375 1 94.44 18 LYS B N 1
ATOM 798 C CA . LYS B 1 18 ? 4.484 -15.047 9.07 1 94.44 18 LYS B CA 1
ATOM 799 C C . LYS B 1 18 ? 3.811 -16.234 8.398 1 94.44 18 LYS B C 1
ATOM 801 O O . LYS B 1 18 ? 4.438 -17.281 8.195 1 94.44 18 LYS B O 1
ATOM 806 N N . ASN B 1 19 ? 2.607 -16.062 7.902 1 90.44 19 ASN B N 1
ATOM 807 C CA . ASN B 1 19 ? 1.848 -17.125 7.254 1 90.44 19 ASN B CA 1
ATOM 808 C C . ASN B 1 19 ? 2.432 -17.484 5.891 1 90.44 19 ASN B C 1
ATOM 810 O O . ASN B 1 19 ? 2.58 -18.656 5.566 1 90.44 19 ASN B O 1
ATOM 814 N N . ILE B 1 20 ? 2.783 -16.5 5.184 1 90.44 20 ILE B N 1
ATOM 815 C CA . ILE B 1 20 ? 3.234 -16.797 3.828 1 90.44 20 ILE B CA 1
ATOM 816 C C . ILE B 1 20 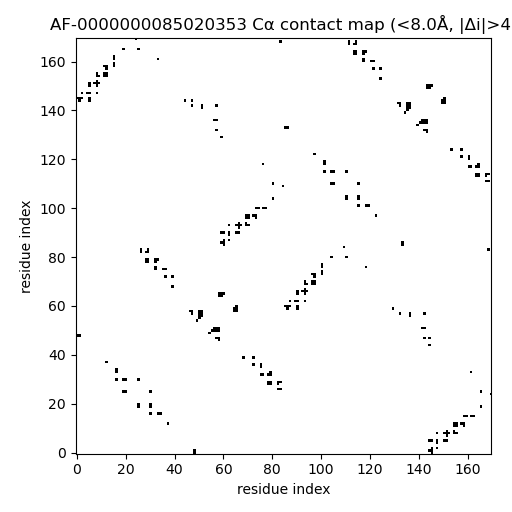? 4.625 -17.422 3.871 1 90.44 20 ILE B C 1
ATOM 818 O O . ILE B 1 20 ? 5.016 -18.141 2.947 1 90.44 20 ILE B O 1
ATOM 822 N N . TRP B 1 21 ? 5.336 -17.156 4.93 1 89.25 21 TRP B N 1
ATOM 823 C CA . TRP B 1 21 ? 6.664 -17.75 5.082 1 89.25 21 TRP B CA 1
ATOM 824 C C . TRP B 1 21 ? 6.562 -19.25 5.293 1 89.25 21 TRP B C 1
ATOM 826 O O . TRP B 1 21 ? 7.496 -20 4.977 1 89.25 21 TRP B O 1
ATOM 836 N N . GLU B 1 22 ? 5.395 -19.703 5.688 1 88.81 22 GLU B N 1
ATOM 837 C CA . GLU B 1 22 ? 5.211 -21.109 6 1 88.81 22 GLU B CA 1
ATOM 838 C C . GLU B 1 22 ? 4.461 -21.828 4.883 1 88.81 22 GLU B C 1
ATOM 840 O O . GLU B 1 22 ? 4.316 -23.062 4.914 1 88.81 22 GLU B O 1
ATOM 845 N N . VAL B 1 23 ? 4.094 -21.062 4.004 1 86.75 23 VAL B N 1
ATOM 846 C CA . VAL B 1 23 ? 3.348 -21.656 2.889 1 86.75 23 VAL B CA 1
ATOM 847 C C . VAL B 1 23 ? 4.32 -22.25 1.874 1 86.75 23 VAL B C 1
ATOM 849 O O . VAL B 1 23 ? 5.16 -21.531 1.318 1 86.75 23 VAL B O 1
ATOM 852 N N . PRO B 1 24 ? 4.27 -23.547 1.52 1 87.94 24 PRO B N 1
ATOM 853 C CA . PRO B 1 24 ? 5.227 -24.219 0.627 1 87.94 24 PRO B CA 1
ATOM 854 C C . PRO B 1 24 ? 5.145 -23.703 -0.81 1 87.94 24 PRO B C 1
ATOM 856 O O . PRO B 1 24 ? 6.156 -23.672 -1.515 1 87.94 24 PRO B O 1
ATOM 859 N N . SER B 1 25 ? 3.994 -23.25 -1.227 1 84.56 25 SER B N 1
ATOM 860 C CA . SER B 1 25 ? 3.818 -22.812 -2.607 1 84.56 25 SER B CA 1
ATOM 861 C C . SER B 1 25 ? 4.328 -21.391 -2.807 1 84.56 25 SER B C 1
ATOM 863 O O . SER B 1 25 ? 4.465 -20.938 -3.941 1 84.56 25 SER B O 1
ATOM 865 N N . ALA B 1 26 ? 4.641 -20.719 -1.748 1 90.5 26 ALA B N 1
ATOM 866 C CA . ALA B 1 26 ? 5.184 -19.375 -1.862 1 90.5 26 ALA B CA 1
ATOM 867 C C . ALA B 1 26 ? 6.656 -19.406 -2.258 1 90.5 26 ALA B C 1
ATOM 869 O O . ALA B 1 26 ? 7.488 -19.969 -1.538 1 90.5 26 ALA B O 1
ATOM 870 N N . THR B 1 27 ? 6.961 -18.781 -3.379 1 92.88 27 THR B N 1
ATOM 871 C CA . THR B 1 27 ? 8.344 -18.719 -3.83 1 92.88 27 THR B CA 1
ATOM 872 C C . THR B 1 27 ? 9.133 -17.703 -3.012 1 92.88 27 THR B C 1
ATOM 874 O O . THR B 1 27 ? 8.547 -16.859 -2.322 1 92.88 27 THR B O 1
ATOM 877 N N . ASP B 1 28 ? 10.461 -17.719 -3.045 1 95 28 ASP B N 1
ATOM 878 C CA . ASP B 1 28 ? 11.305 -16.75 -2.365 1 95 28 ASP B CA 1
ATOM 879 C C . ASP B 1 28 ? 11.023 -15.328 -2.875 1 95 28 ASP B C 1
ATOM 881 O O . ASP B 1 28 ? 11.062 -14.367 -2.107 1 95 28 ASP B O 1
ATOM 885 N N . GLU B 1 29 ? 10.719 -15.227 -4.148 1 95.94 29 GLU B N 1
ATOM 886 C CA . GLU B 1 29 ? 10.398 -13.922 -4.719 1 95.94 29 GLU B CA 1
ATOM 887 C C . GLU B 1 29 ? 9.102 -13.367 -4.133 1 95.94 29 GLU B C 1
ATOM 889 O O . GLU B 1 29 ? 9.016 -12.172 -3.826 1 95.94 29 GLU B O 1
ATOM 894 N N . MET B 1 30 ? 8.148 -14.234 -3.99 1 94.5 30 MET B N 1
ATOM 895 C CA . MET B 1 30 ? 6.902 -13.797 -3.369 1 94.5 30 MET B CA 1
ATOM 896 C C . MET B 1 30 ? 7.148 -13.305 -1.946 1 94.5 30 MET B C 1
ATOM 898 O O . MET B 1 30 ? 6.684 -12.227 -1.566 1 94.5 30 MET B O 1
ATOM 902 N N . ARG B 1 31 ? 7.914 -14.094 -1.215 1 95.81 31 ARG B N 1
ATOM 903 C CA . ARG B 1 31 ? 8.219 -13.719 0.162 1 95.81 31 ARG B CA 1
ATOM 904 C C . ARG B 1 31 ? 8.969 -12.398 0.216 1 95.81 31 ARG B C 1
ATOM 906 O O . ARG B 1 31 ? 8.625 -11.516 1.008 1 95.81 31 ARG B O 1
ATOM 913 N N . ALA B 1 32 ? 9.906 -12.289 -0.627 1 97.44 32 ALA B N 1
ATOM 914 C CA . ALA B 1 32 ? 10.68 -11.047 -0.684 1 97.44 32 ALA B CA 1
ATOM 915 C C . ALA B 1 32 ? 9.805 -9.867 -1.083 1 97.44 32 ALA B C 1
ATOM 917 O O . ALA B 1 32 ? 9.93 -8.781 -0.521 1 97.44 32 ALA B O 1
ATOM 918 N N . SER B 1 33 ? 8.93 -10.047 -2.027 1 97.5 33 SER B N 1
ATOM 919 C CA . SER B 1 33 ? 8.086 -8.961 -2.527 1 97.5 33 SER B CA 1
ATOM 920 C C . SER B 1 33 ? 7.059 -8.531 -1.488 1 97.5 33 SER B C 1
ATOM 922 O O . SER B 1 33 ? 6.863 -7.332 -1.258 1 97.5 33 SER B O 1
ATOM 924 N N . PHE B 1 34 ? 6.492 -9.461 -0.817 1 97.25 34 PHE B N 1
ATOM 925 C CA . PHE B 1 34 ? 5.559 -9.102 0.245 1 97.25 34 PHE B CA 1
ATOM 926 C C . PHE B 1 34 ? 6.285 -8.414 1.395 1 97.25 34 PHE B C 1
ATOM 928 O O . PHE B 1 34 ? 5.746 -7.496 2.018 1 97.25 34 PHE B O 1
ATOM 935 N N . ALA B 1 35 ? 7.469 -8.875 1.679 1 97.5 35 ALA B N 1
ATOM 936 C CA . ALA B 1 35 ? 8.258 -8.211 2.711 1 97.5 35 ALA B CA 1
ATOM 937 C C . ALA B 1 35 ? 8.625 -6.789 2.295 1 97.5 35 ALA B C 1
ATOM 939 O O . ALA B 1 35 ? 8.695 -5.891 3.135 1 97.5 35 ALA B O 1
ATOM 940 N N . THR B 1 36 ? 8.836 -6.551 1.017 1 98.25 36 THR B N 1
ATOM 941 C CA . THR B 1 36 ? 9.164 -5.227 0.499 1 98.25 36 THR B CA 1
ATOM 942 C C . THR B 1 36 ? 7.992 -4.266 0.695 1 98.25 36 THR B C 1
ATOM 944 O O . THR B 1 36 ? 8.195 -3.092 1.011 1 98.25 36 THR B O 1
ATOM 947 N N . LEU B 1 37 ? 6.707 -4.742 0.57 1 97.69 37 LEU B N 1
ATOM 948 C CA . LEU B 1 37 ? 5.551 -3.895 0.839 1 97.69 37 LEU B CA 1
ATOM 949 C C . LEU B 1 37 ? 5.539 -3.432 2.293 1 97.69 37 LEU B C 1
ATOM 951 O O . LEU B 1 37 ? 5.227 -2.275 2.578 1 97.69 37 LEU B O 1
ATOM 955 N N . LEU B 1 38 ? 5.93 -4.352 3.205 1 96.56 38 LEU B N 1
ATOM 956 C CA . LEU B 1 38 ? 6.023 -3.949 4.605 1 96.56 38 LEU B CA 1
ATOM 957 C C . LEU B 1 38 ? 7.121 -2.91 4.797 1 96.56 38 LEU B C 1
ATOM 959 O O . LEU B 1 38 ? 6.961 -1.968 5.574 1 96.56 38 LEU B O 1
ATOM 963 N N . LEU B 1 39 ? 8.211 -3.092 4.102 1 96.81 39 LEU B N 1
ATOM 964 C CA . LEU B 1 39 ? 9.297 -2.119 4.18 1 96.81 39 LEU B CA 1
ATOM 965 C C . LEU B 1 39 ? 8.812 -0.738 3.74 1 96.81 39 LEU B C 1
ATOM 967 O O . LEU B 1 39 ? 9.156 0.269 4.363 1 96.81 39 LEU B O 1
ATOM 971 N N . PHE B 1 40 ? 7.973 -0.638 2.713 1 96.12 40 PHE B N 1
ATOM 972 C CA . PHE B 1 40 ? 7.422 0.639 2.277 1 96.12 40 PHE B CA 1
ATOM 973 C C . PHE B 1 40 ? 6.555 1.255 3.369 1 96.12 40 PHE B C 1
ATOM 975 O O . PHE B 1 40 ? 6.621 2.461 3.615 1 96.12 40 PHE B O 1
ATOM 982 N N . VAL B 1 41 ? 5.766 0.456 4.031 1 92.19 41 VAL B N 1
ATOM 983 C CA . VAL B 1 41 ? 4.883 0.927 5.098 1 92.19 41 VAL B CA 1
ATOM 984 C C . VAL B 1 41 ? 5.719 1.459 6.258 1 92.19 41 VAL B C 1
ATOM 986 O O . VAL B 1 41 ? 5.449 2.547 6.777 1 92.19 41 VAL B O 1
ATOM 989 N N . VAL B 1 42 ? 6.746 0.76 6.68 1 92.69 42 VAL B N 1
ATOM 990 C CA . VAL B 1 42 ? 7.547 1.122 7.844 1 92.69 42 VAL B CA 1
ATOM 991 C C . VAL B 1 42 ? 8.336 2.398 7.555 1 92.69 42 VAL B C 1
ATOM 993 O O . VAL B 1 42 ? 8.461 3.268 8.422 1 92.69 42 VAL B O 1
ATOM 996 N N . VAL B 1 43 ? 8.789 2.553 6.328 1 93.69 43 VAL B N 1
ATOM 997 C CA . VAL B 1 43 ? 9.555 3.736 5.945 1 93.69 43 VAL B CA 1
ATOM 998 C C . VAL B 1 43 ? 8.617 4.938 5.824 1 93.69 43 VAL B C 1
ATOM 1000 O O . VAL B 1 43 ? 9 6.062 6.156 1 93.69 43 VAL B O 1
ATOM 1003 N N . SER B 1 44 ? 7.363 4.688 5.391 1 90.88 44 SER B N 1
ATOM 1004 C CA . SER B 1 44 ? 6.418 5.781 5.195 1 90.88 44 SER B CA 1
ATOM 1005 C C . SER B 1 44 ? 6.008 6.402 6.523 1 90.88 44 SER B C 1
ATOM 1007 O O . SER B 1 44 ? 5.68 7.59 6.582 1 90.88 44 SER B O 1
ATOM 1009 N N . ILE B 1 45 ? 6.195 5.637 7.598 1 88.56 45 ILE B N 1
ATOM 1010 C CA . ILE B 1 45 ? 5.781 6.113 8.914 1 88.56 45 ILE B CA 1
ATOM 1011 C C . ILE B 1 45 ? 6.664 7.285 9.336 1 88.56 45 ILE B C 1
ATOM 1013 O O . ILE B 1 45 ? 6.172 8.398 9.539 1 88.56 45 ILE B O 1
ATOM 1017 N N . PRO B 1 46 ? 7.949 7.094 9.453 1 90.5 46 PRO B N 1
ATOM 1018 C CA . PRO B 1 46 ? 8.789 8.234 9.836 1 90.5 46 PRO B CA 1
ATOM 1019 C C . PRO B 1 46 ? 8.836 9.32 8.758 1 90.5 46 PRO B C 1
ATOM 1021 O O . PRO B 1 46 ? 8.969 10.5 9.086 1 90.5 46 PRO B O 1
ATOM 1024 N N . ALA B 1 47 ? 8.742 8.984 7.5 1 93.12 47 ALA B N 1
ATOM 1025 C CA . ALA B 1 47 ? 8.719 9.977 6.434 1 93.12 47 ALA B CA 1
ATOM 1026 C C . ALA B 1 47 ? 7.504 10.898 6.578 1 93.12 47 ALA B C 1
ATOM 1028 O O . ALA B 1 47 ? 7.621 12.117 6.418 1 93.12 47 ALA B O 1
ATOM 1029 N N . GLU B 1 48 ? 6.363 10.266 6.863 1 92.44 48 GLU B N 1
ATOM 1030 C CA . GLU B 1 48 ? 5.145 11.039 7.086 1 92.44 48 GLU B CA 1
ATOM 1031 C C . GLU B 1 48 ? 5.281 11.945 8.305 1 92.44 48 GLU B C 1
ATOM 1033 O O . GLU B 1 48 ? 4.91 13.125 8.258 1 92.44 48 GLU B O 1
ATOM 1038 N N . ALA B 1 49 ? 5.82 11.461 9.414 1 89.5 49 ALA B N 1
ATOM 1039 C CA . ALA B 1 49 ? 6.043 12.242 10.625 1 89.5 49 ALA B CA 1
ATOM 1040 C C . ALA B 1 49 ? 7 13.398 10.367 1 89.5 49 ALA B C 1
ATOM 1042 O O . ALA B 1 49 ? 6.754 14.531 10.789 1 89.5 49 ALA B O 1
ATOM 1043 N N . TYR B 1 50 ? 8.023 13.055 9.633 1 93.44 50 TYR B N 1
ATOM 1044 C CA . TYR B 1 50 ? 9.016 14.078 9.312 1 93.44 50 TYR B CA 1
ATOM 1045 C C . TYR B 1 50 ? 8.398 15.188 8.469 1 93.44 50 TYR B C 1
ATOM 1047 O O . TYR B 1 50 ? 8.625 16.375 8.734 1 93.44 50 TYR B O 1
ATOM 1055 N N . THR B 1 51 ? 7.691 14.883 7.473 1 94.12 51 THR B N 1
ATOM 1056 C CA . THR B 1 51 ? 7.059 15.844 6.582 1 94.12 51 THR B CA 1
ATOM 1057 C C . THR B 1 51 ? 6.086 16.734 7.348 1 94.12 51 THR B C 1
ATOM 1059 O O . THR B 1 51 ? 6.062 17.953 7.152 1 94.12 51 THR B O 1
ATOM 1062 N N . GLN B 1 52 ? 5.328 16.156 8.242 1 93.06 52 GLN B N 1
ATOM 1063 C CA . GLN B 1 52 ? 4.383 16.906 9.055 1 93.06 52 GLN B CA 1
ATOM 1064 C C . GLN B 1 52 ? 5.105 17.875 9.992 1 93.06 52 GLN B C 1
ATOM 1066 O O . GLN B 1 52 ? 4.727 19.047 10.094 1 93.06 52 GLN B O 1
ATOM 1071 N N . GLU B 1 53 ? 6.164 17.453 10.578 1 92.88 53 GLU B N 1
ATOM 1072 C CA . GLU B 1 53 ? 6.875 18.25 11.57 1 92.88 53 GLU B CA 1
ATOM 1073 C C . GLU B 1 53 ? 7.707 19.344 10.914 1 92.88 53 GLU B C 1
ATOM 1075 O O . GLU B 1 53 ? 7.711 20.484 11.375 1 92.88 53 GLU B O 1
ATOM 1080 N N . GLN B 1 54 ? 8.359 19 9.82 1 94.5 54 GLN B N 1
ATOM 1081 C CA . GLN B 1 54 ? 9.32 19.922 9.227 1 94.5 54 GLN B CA 1
ATOM 1082 C C . GLN B 1 54 ? 8.648 20.875 8.25 1 94.5 54 GLN B C 1
ATOM 1084 O O . GLN B 1 54 ? 9.062 22.031 8.109 1 94.5 54 GLN B O 1
ATOM 1089 N N . TYR B 1 55 ? 7.594 20.422 7.617 1 93 55 TYR B N 1
ATOM 1090 C CA . TYR B 1 55 ? 7.055 21.219 6.52 1 93 55 TYR B CA 1
ATOM 1091 C C . TYR B 1 55 ? 5.594 21.578 6.766 1 93 55 TYR B C 1
ATOM 1093 O O . TYR B 1 55 ? 4.992 22.328 6 1 93 55 TYR B O 1
ATOM 1101 N N . GLY B 1 56 ? 4.922 21 7.785 1 91.75 56 GLY B N 1
ATOM 1102 C CA . GLY B 1 56 ? 3.549 21.328 8.117 1 91.75 56 GLY B CA 1
ATOM 1103 C C . GLY B 1 56 ? 2.545 20.859 7.09 1 91.75 56 GLY B C 1
ATOM 1104 O O . GLY B 1 56 ? 1.496 21.484 6.902 1 91.75 56 GLY B O 1
ATOM 1105 N N . THR B 1 57 ? 2.986 19.828 6.395 1 92.69 57 THR B N 1
ATOM 1106 C CA . THR B 1 57 ? 2.113 19.266 5.375 1 92.69 57 THR B CA 1
ATOM 1107 C C . THR B 1 57 ? 2.17 17.734 5.406 1 92.69 57 THR B C 1
ATOM 1109 O O . THR B 1 57 ? 2.83 17.156 6.266 1 92.69 57 THR B O 1
ATOM 1112 N N . VAL B 1 58 ? 1.384 17.109 4.512 1 91.88 58 VAL B N 1
ATOM 1113 C CA . VAL B 1 58 ? 1.366 15.648 4.426 1 91.88 58 VAL B CA 1
ATOM 1114 C C . VAL B 1 58 ? 2.248 15.195 3.266 1 91.88 58 VAL B C 1
ATOM 1116 O O . VAL B 1 58 ? 2.424 15.922 2.287 1 91.88 58 VAL B O 1
ATOM 1119 N N . LEU B 1 59 ? 2.768 13.961 3.422 1 90.19 59 LEU B N 1
ATOM 1120 C CA . LEU B 1 59 ? 3.697 13.391 2.453 1 90.19 59 LEU B CA 1
ATOM 1121 C C . LEU B 1 59 ? 3.076 13.352 1.062 1 90.19 59 LEU B C 1
ATOM 1123 O O . LEU B 1 59 ? 3.771 13.531 0.061 1 90.19 59 LEU B O 1
ATOM 1127 N N . SER B 1 60 ? 1.759 13.141 1.011 1 88.75 60 SER B N 1
ATOM 1128 C CA . SER B 1 60 ? 1.066 13.023 -0.268 1 88.75 60 SER B CA 1
ATOM 1129 C C . SER B 1 60 ? 1.074 14.344 -1.028 1 88.75 60 SER B C 1
ATOM 1131 O O . SER B 1 60 ? 0.793 14.375 -2.229 1 88.75 60 SER B O 1
ATOM 1133 N N . ASN B 1 61 ? 1.427 15.469 -0.403 1 90.44 61 ASN B N 1
ATOM 1134 C CA . ASN B 1 61 ? 1.465 16.766 -1.054 1 90.44 61 ASN B CA 1
ATOM 1135 C C . ASN B 1 61 ? 2.82 17.031 -1.703 1 90.44 61 ASN B C 1
ATOM 1137 O O . ASN B 1 61 ? 2.982 18.016 -2.436 1 90.44 61 ASN B O 1
ATOM 1141 N N . ILE B 1 62 ? 3.766 16.172 -1.512 1 90.38 62 ILE B N 1
ATOM 1142 C CA . ILE B 1 62 ? 5.047 16.234 -2.207 1 90.38 62 ILE B CA 1
ATOM 1143 C C . ILE B 1 62 ? 5.016 15.336 -3.434 1 90.38 62 ILE B C 1
ATOM 1145 O O . ILE B 1 62 ? 5.309 14.141 -3.336 1 90.38 62 ILE B O 1
ATOM 1149 N N . ASP B 1 63 ? 4.719 15.977 -4.531 1 89.56 63 ASP B N 1
ATOM 1150 C CA . ASP B 1 63 ? 4.34 15.234 -5.73 1 89.56 63 ASP B CA 1
ATOM 1151 C C . ASP B 1 63 ? 5.434 14.25 -6.137 1 89.56 63 ASP B C 1
ATOM 1153 O O . ASP B 1 63 ? 5.152 13.086 -6.434 1 89.56 63 ASP B O 1
ATOM 1157 N N . ALA B 1 64 ? 6.668 14.688 -6.156 1 90.25 64 ALA B N 1
ATOM 1158 C CA . ALA B 1 64 ? 7.773 13.828 -6.578 1 90.25 64 ALA B CA 1
ATOM 1159 C C . ALA B 1 64 ? 7.902 12.609 -5.672 1 90.25 64 ALA B C 1
ATOM 1161 O O . ALA B 1 64 ? 8.062 11.484 -6.152 1 90.25 64 ALA B O 1
ATOM 1162 N N . LEU B 1 65 ? 7.75 12.789 -4.336 1 90.44 65 LEU B N 1
ATOM 1163 C CA . LEU B 1 65 ? 7.859 11.695 -3.373 1 90.44 65 LEU B CA 1
ATOM 1164 C C . LEU B 1 65 ? 6.664 10.75 -3.48 1 90.44 65 LEU B C 1
ATOM 1166 O O . LEU B 1 65 ? 6.828 9.531 -3.459 1 90.44 65 LEU B O 1
ATOM 1170 N N . HIS B 1 66 ? 5.523 11.352 -3.549 1 92.38 66 HIS B N 1
ATOM 1171 C CA . HIS B 1 66 ? 4.336 10.523 -3.697 1 92.38 66 HIS B CA 1
ATOM 1172 C C . HIS B 1 66 ? 4.406 9.672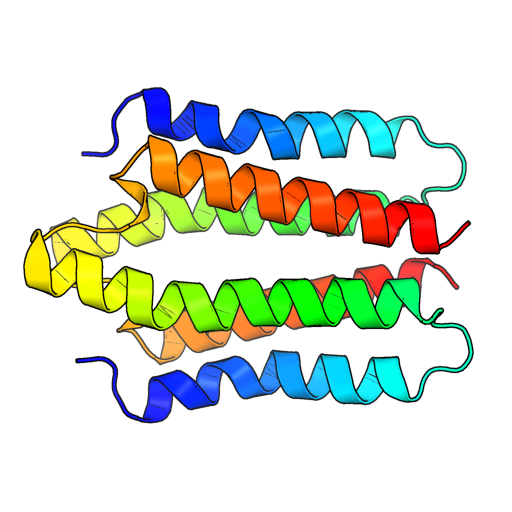 -4.965 1 92.38 66 HIS B C 1
ATOM 1174 O O . HIS B 1 66 ? 4.062 8.492 -4.945 1 92.38 66 HIS B O 1
ATOM 1180 N N . PHE B 1 67 ? 4.895 10.297 -6.105 1 92.31 67 PHE B N 1
ATOM 1181 C CA . PHE B 1 67 ? 5.066 9.562 -7.352 1 92.31 67 PHE B CA 1
ATOM 1182 C C . PHE B 1 67 ? 6.043 8.406 -7.168 1 92.31 67 PHE B C 1
ATOM 1184 O O . PHE B 1 67 ? 5.781 7.285 -7.617 1 92.31 67 PHE B O 1
ATOM 1191 N N . LEU B 1 68 ? 7.078 8.648 -6.527 1 93.44 68 LEU B N 1
ATOM 1192 C CA . LEU B 1 68 ? 8.094 7.633 -6.301 1 93.44 68 LEU B CA 1
ATOM 1193 C C . LEU B 1 68 ? 7.535 6.477 -5.477 1 93.44 68 LEU B C 1
ATOM 1195 O O . LEU B 1 68 ? 7.809 5.309 -5.77 1 93.44 68 LEU B O 1
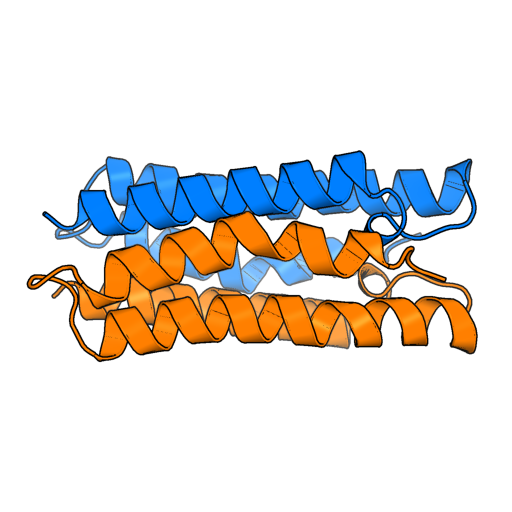ATOM 1199 N N . ILE B 1 69 ? 6.77 6.695 -4.457 1 94.38 69 ILE B N 1
ATOM 1200 C CA . ILE B 1 69 ? 6.168 5.672 -3.609 1 94.38 69 ILE B CA 1
ATOM 1201 C C . ILE B 1 69 ? 5.203 4.824 -4.438 1 94.38 69 ILE B C 1
ATOM 1203 O O . ILE B 1 69 ? 5.254 3.592 -4.387 1 94.38 69 ILE B O 1
ATOM 1207 N N . GLN B 1 70 ? 4.434 5.496 -5.301 1 93.31 70 GLN B N 1
ATOM 1208 C CA . GLN B 1 70 ? 3.486 4.777 -6.145 1 93.31 70 GLN B CA 1
ATOM 1209 C C . GLN B 1 70 ? 4.215 3.912 -7.172 1 93.31 70 GLN B C 1
ATOM 1211 O O . GLN B 1 70 ? 3.809 2.779 -7.441 1 93.31 70 GLN B O 1
ATOM 1216 N N . ALA B 1 71 ? 5.273 4.426 -7.73 1 96 71 ALA B N 1
ATOM 1217 C CA . ALA B 1 71 ? 6.059 3.658 -8.695 1 96 71 ALA B CA 1
ATOM 1218 C C . ALA B 1 71 ? 6.699 2.441 -8.031 1 96 71 ALA B C 1
ATOM 1220 O O . ALA B 1 71 ? 6.703 1.347 -8.602 1 96 71 ALA B O 1
ATOM 1221 N N . ALA B 1 72 ? 7.25 2.615 -6.832 1 97.06 72 ALA B N 1
ATOM 1222 C CA . ALA B 1 72 ? 7.887 1.521 -6.105 1 97.06 72 ALA B CA 1
ATOM 1223 C C . ALA B 1 72 ? 6.871 0.441 -5.742 1 97.06 72 ALA B C 1
ATOM 1225 O O . ALA B 1 72 ? 7.133 -0.751 -5.918 1 97.06 72 ALA B O 1
ATOM 1226 N N . ILE B 1 73 ? 5.699 0.852 -5.309 1 96.94 73 ILE B N 1
ATOM 1227 C CA . ILE B 1 73 ? 4.645 -0.093 -4.961 1 96.94 73 ILE B CA 1
ATOM 1228 C C . ILE B 1 73 ? 4.172 -0.826 -6.211 1 96.94 73 ILE B C 1
ATOM 1230 O O . ILE B 1 73 ? 3.973 -2.043 -6.188 1 96.94 73 ILE B O 1
ATOM 1234 N N . SER B 1 74 ? 4 -0.164 -7.309 1 96.38 74 SER B N 1
ATOM 1235 C CA . SER B 1 74 ? 3.574 -0.775 -8.562 1 96.38 74 SER B CA 1
ATOM 1236 C C . SER B 1 74 ? 4.59 -1.804 -9.055 1 96.38 74 SER B C 1
ATOM 1238 O O . SER B 1 74 ? 4.215 -2.896 -9.484 1 96.38 74 SER B O 1
ATOM 1240 N N . LEU B 1 75 ? 5.824 -1.432 -8.984 1 97.06 75 LEU B N 1
ATOM 1241 C CA . LEU B 1 75 ? 6.879 -2.357 -9.391 1 97.06 75 LEU B CA 1
ATOM 1242 C C . LEU B 1 75 ? 6.875 -3.604 -8.516 1 97.06 75 LEU B C 1
ATOM 1244 O O . LEU B 1 75 ? 7.039 -4.719 -9.016 1 97.06 75 LEU B O 1
ATOM 1248 N N . THR B 1 76 ? 6.66 -3.443 -7.199 1 97.56 76 THR B N 1
ATOM 1249 C CA . THR B 1 76 ? 6.613 -4.574 -6.277 1 97.56 76 THR B CA 1
ATOM 1250 C C . THR B 1 76 ? 5.422 -5.473 -6.582 1 97.56 76 THR B C 1
ATOM 1252 O O . THR B 1 76 ? 5.547 -6.699 -6.582 1 97.56 76 THR B O 1
ATOM 1255 N N . ASN B 1 77 ? 4.301 -4.875 -6.879 1 96 77 ASN B N 1
ATOM 1256 C CA . ASN B 1 77 ? 3.127 -5.664 -7.242 1 96 77 ASN B CA 1
ATOM 1257 C C . ASN B 1 77 ? 3.338 -6.418 -8.547 1 96 77 ASN B C 1
ATOM 1259 O O . ASN B 1 77 ? 2.859 -7.543 -8.703 1 96 77 ASN B O 1
ATOM 1263 N N . LEU B 1 78 ? 4.047 -5.797 -9.492 1 94.69 78 LEU B N 1
ATOM 1264 C CA . LEU B 1 78 ? 4.402 -6.496 -10.719 1 94.69 78 LEU B CA 1
ATOM 1265 C C . LEU B 1 78 ? 5.277 -7.711 -10.422 1 94.69 78 LEU B C 1
ATOM 1267 O O . LEU B 1 78 ? 5.07 -8.789 -10.984 1 94.69 78 LEU B O 1
ATOM 1271 N N . ARG B 1 79 ? 6.234 -7.531 -9.477 1 95.19 79 ARG B N 1
ATOM 1272 C CA . ARG B 1 79 ? 7.086 -8.641 -9.055 1 95.19 79 ARG B CA 1
ATOM 1273 C C . ARG B 1 79 ? 6.258 -9.766 -8.438 1 95.19 79 ARG B C 1
ATOM 1275 O O . ARG B 1 79 ? 6.512 -10.945 -8.703 1 95.19 79 ARG B O 1
ATOM 1282 N N . ILE B 1 80 ? 5.316 -9.445 -7.625 1 94 80 ILE B N 1
ATOM 1283 C CA . ILE B 1 80 ? 4.434 -10.445 -7.031 1 94 80 ILE B CA 1
ATOM 1284 C C . ILE B 1 80 ? 3.711 -11.211 -8.133 1 94 80 ILE B C 1
ATOM 1286 O O . ILE B 1 80 ? 3.701 -12.445 -8.133 1 94 80 ILE B O 1
ATOM 1290 N N . MET B 1 81 ? 3.221 -10.469 -9.07 1 92.25 81 MET B N 1
ATOM 1291 C CA . MET B 1 81 ? 2.479 -11.094 -10.164 1 92.25 81 MET B CA 1
ATOM 1292 C C . MET B 1 81 ? 3.369 -12.047 -10.953 1 92.25 81 MET B C 1
ATOM 1294 O O . MET B 1 81 ? 2.951 -13.156 -11.289 1 92.25 81 MET B O 1
ATOM 1298 N N . LEU B 1 82 ? 4.578 -11.68 -11.18 1 90.94 82 LEU B N 1
ATOM 1299 C CA . LEU B 1 82 ? 5.5 -12.469 -11.992 1 90.94 82 LEU B CA 1
ATOM 1300 C C . LEU B 1 82 ? 6.043 -13.648 -11.203 1 90.94 82 LEU B C 1
ATOM 1302 O O . LEU B 1 82 ? 6.5 -14.633 -11.789 1 90.94 82 LEU B O 1
ATOM 1306 N N . ALA B 1 83 ? 6.004 -13.57 -9.93 1 90.25 83 ALA B N 1
ATOM 1307 C CA . ALA B 1 83 ? 6.539 -14.625 -9.07 1 90.25 83 ALA B CA 1
ATOM 1308 C C . ALA B 1 83 ? 5.613 -15.836 -9.047 1 90.25 83 ALA B C 1
ATOM 1310 O O . ALA B 1 83 ? 6.008 -16.922 -8.617 1 90.25 83 ALA B O 1
ATOM 1311 N N . PHE B 1 84 ? 4.371 -15.633 -9.414 1 79.5 84 PHE B N 1
ATOM 1312 C CA . PHE B 1 84 ? 3.42 -16.734 -9.43 1 79.5 84 PHE B CA 1
ATOM 1313 C C . PHE B 1 84 ? 3.523 -17.516 -10.734 1 79.5 84 PHE B C 1
ATOM 1315 O O . PHE B 1 84 ? 2.898 -18.578 -10.883 1 79.5 84 PHE B O 1
ATOM 1322 N N . ARG B 1 85 ? 4.402 -17.203 -11.68 1 69.31 85 ARG B N 1
ATOM 1323 C CA . ARG B 1 85 ? 4.59 -18 -12.891 1 69.31 85 ARG B CA 1
ATOM 1324 C C . ARG B 1 85 ? 5.504 -19.188 -12.625 1 69.31 85 ARG B C 1
ATOM 1326 O O . ARG B 1 85 ? 6.352 -19.141 -11.734 1 69.31 85 ARG B O 1
#